Protein AF-A0A914YLN4-F1 (afdb_monomer_lite)

Sequence (134 aa):
MDHFFSKDFESKMLGLAKTTLDKDPKTVLVYRIFEVSNKAKKMPETKKDLQKLLRQNKAQEFHKFYGAHSIPKLQEWFKVPDFGPNNTSIQYYRKYRSYHWEPQFVSLTDIPYHDSSFYYSLRDNTVLVSVVFL

Radius of gyration: 15.43 Å; chains: 1; bounding box: 36×28×41 Å

Secondary structure (DSSP, 8-state):
-PPPPPTTHHHHHHHHHHHHTTT-TT--EE---EEEPTT-SS---SHHHHHHHHHTTSEEETTTT-GGG--S-HHHHHHSPPP-TT------------TT----EEE-TT--S--TTSPPPSS--GGGSPPEE-

Structure (mmCIF, N/CA/C/O backbone):
data_AF-A0A914YLN4-F1
#
_entry.id   AF-A0A914YLN4-F1
#
loop_
_atom_site.group_PDB
_atom_site.id
_atom_site.type_symbol
_atom_site.label_atom_id
_atom_site.label_alt_id
_atom_site.label_comp_id
_atom_site.label_asym_id
_atom_site.label_entity_id
_atom_site.label_seq_id
_atom_site.pdbx_PDB_ins_code
_atom_site.Cartn_x
_atom_site.Cartn_y
_atom_site.Cartn_z
_atom_site.occupancy
_atom_site.B_iso_or_equiv
_atom_site.auth_seq_id
_atom_site.auth_comp_id
_atom_site.auth_asym_id
_atom_site.auth_atom_id
_atom_site.pdbx_PDB_model_num
ATOM 1 N N . MET A 1 1 ? -17.090 5.822 -4.359 1.00 45.47 1 MET A N 1
ATOM 2 C CA . MET A 1 1 ? -16.580 5.193 -3.124 1.00 45.47 1 MET A CA 1
ATOM 3 C C . MET A 1 1 ? -15.287 5.915 -2.819 1.00 45.47 1 MET A C 1
ATOM 5 O O . MET A 1 1 ? -14.420 5.912 -3.681 1.00 45.47 1 MET A O 1
ATOM 9 N N . ASP A 1 2 ? -15.198 6.618 -1.694 1.00 46.09 2 ASP A N 1
ATOM 10 C CA . ASP A 1 2 ? -14.000 7.408 -1.397 1.00 46.09 2 ASP A CA 1
ATOM 11 C C . ASP A 1 2 ? -12.883 6.474 -0.923 1.00 46.09 2 ASP A C 1
ATOM 13 O O . ASP A 1 2 ? -13.059 5.712 0.031 1.00 46.09 2 ASP A O 1
ATOM 17 N N . HIS A 1 3 ? -11.739 6.502 -1.608 1.00 61.53 3 HIS A N 1
ATOM 18 C CA . HIS A 1 3 ? -10.548 5.773 -1.183 1.00 61.53 3 HIS A CA 1
ATOM 19 C C . HIS A 1 3 ? -9.804 6.602 -0.138 1.00 61.53 3 HIS A C 1
ATOM 21 O O . HIS A 1 3 ? -9.375 7.721 -0.411 1.00 61.53 3 HIS A O 1
ATOM 27 N N . PHE A 1 4 ? -9.643 6.049 1.063 1.00 64.69 4 PHE A N 1
ATOM 28 C CA . PHE A 1 4 ? -8.875 6.687 2.124 1.00 64.69 4 PHE A CA 1
ATOM 29 C C . PHE A 1 4 ? -7.452 6.130 2.148 1.00 64.69 4 PHE A C 1
ATOM 31 O O . PHE A 1 4 ? -7.243 4.935 2.369 1.00 64.69 4 PHE A O 1
ATOM 38 N N . PHE A 1 5 ? -6.474 7.002 1.925 1.00 81.00 5 PHE A N 1
ATOM 39 C CA . PHE A 1 5 ? -5.059 6.651 1.932 1.00 81.00 5 PHE A CA 1
ATOM 40 C C . PHE A 1 5 ? -4.420 6.961 3.286 1.00 81.00 5 PHE A C 1
ATOM 42 O O . PHE A 1 5 ? -4.902 7.796 4.050 1.00 81.00 5 PHE A O 1
ATOM 49 N N . SER A 1 6 ? -3.301 6.298 3.588 1.00 83.81 6 SER A N 1
ATOM 50 C CA . SER A 1 6 ? -2.514 6.640 4.775 1.00 83.81 6 SER A CA 1
ATOM 51 C C . SER A 1 6 ? -2.060 8.099 4.724 1.00 83.81 6 SER A C 1
ATOM 53 O O . SER A 1 6 ? -1.808 8.633 3.644 1.00 83.81 6 SER A O 1
ATOM 55 N N . LYS A 1 7 ? -1.849 8.717 5.886 1.00 86.56 7 LYS A N 1
ATOM 56 C CA . LYS A 1 7 ? -1.278 10.064 5.965 1.00 86.56 7 LYS A CA 1
ATOM 57 C C . LYS A 1 7 ? 0.004 10.181 5.120 1.00 86.56 7 LYS A C 1
ATOM 59 O O . LYS A 1 7 ? 0.869 9.300 5.188 1.00 86.56 7 LYS A O 1
ATOM 64 N N . ASP A 1 8 ? 0.106 11.252 4.335 1.00 90.25 8 ASP A N 1
ATOM 65 C CA . ASP A 1 8 ? 1.228 11.560 3.431 1.00 90.25 8 ASP A CA 1
ATOM 66 C C . ASP A 1 8 ? 1.485 10.497 2.340 1.00 90.25 8 ASP A C 1
ATOM 68 O O . ASP A 1 8 ? 2.620 10.336 1.888 1.00 90.25 8 ASP A O 1
ATOM 72 N N . PHE A 1 9 ? 0.460 9.730 1.941 1.00 89.62 9 PHE A N 1
ATOM 73 C CA . PHE A 1 9 ? 0.599 8.625 0.981 1.00 89.62 9 PHE A CA 1
ATOM 74 C C . PHE A 1 9 ? 1.271 9.052 -0.324 1.00 89.62 9 PHE A C 1
ATOM 76 O O . PHE A 1 9 ? 2.268 8.449 -0.706 1.00 89.62 9 PHE A O 1
ATOM 83 N N . GLU A 1 10 ? 0.770 10.101 -0.973 1.00 89.56 10 GLU A N 1
ATOM 84 C CA . GLU A 1 10 ? 1.296 10.580 -2.255 1.00 89.56 10 GLU A CA 1
ATOM 85 C C . GLU A 1 10 ? 2.787 10.927 -2.1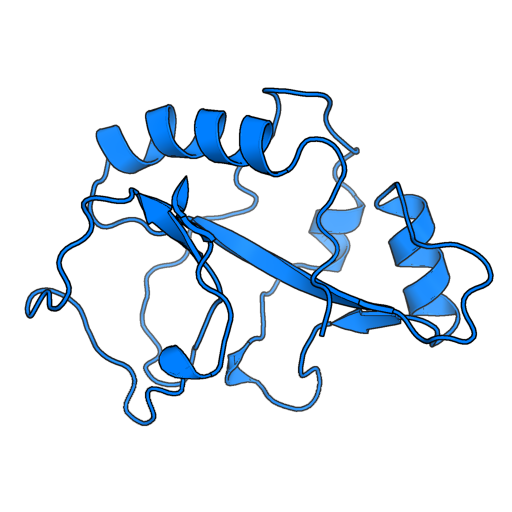61 1.00 89.56 10 GLU A C 1
ATOM 87 O O . GLU A 1 10 ? 3.597 10.369 -2.895 1.00 89.56 10 GLU A O 1
ATOM 92 N N . SER A 1 11 ? 3.186 11.751 -1.186 1.00 91.00 11 SER A N 1
ATOM 93 C CA . SER A 1 11 ? 4.590 12.148 -1.009 1.00 91.00 11 SER A CA 1
ATOM 94 C C . SER A 1 11 ? 5.505 10.954 -0.706 1.00 91.00 11 SER A C 1
ATOM 96 O O . SER A 1 11 ? 6.626 10.878 -1.210 1.00 91.00 11 SER A O 1
ATOM 98 N N . LYS A 1 12 ? 5.028 9.980 0.083 1.00 91.69 12 LYS A N 1
ATOM 99 C CA . LYS A 1 12 ? 5.752 8.724 0.348 1.00 91.69 12 LYS A CA 1
ATOM 100 C C . LYS A 1 12 ? 5.932 7.901 -0.927 1.00 91.69 12 LYS A C 1
ATOM 102 O O . LYS A 1 12 ? 7.035 7.426 -1.195 1.00 91.69 12 LYS A O 1
ATOM 107 N N . MET A 1 13 ? 4.864 7.734 -1.704 1.00 90.94 13 MET A N 1
ATOM 108 C CA . MET A 1 13 ? 4.897 6.951 -2.936 1.00 90.94 13 MET A CA 1
ATOM 109 C C . MET A 1 13 ? 5.741 7.633 -4.013 1.00 90.94 13 MET A C 1
ATOM 111 O O . MET A 1 13 ? 6.517 6.947 -4.668 1.00 90.94 13 MET A O 1
ATOM 115 N N . LEU A 1 14 ? 5.695 8.963 -4.127 1.00 90.12 14 LEU A N 1
ATOM 116 C CA . LEU A 1 14 ? 6.540 9.738 -5.039 1.00 90.12 14 LEU A CA 1
ATOM 117 C C . LEU A 1 14 ? 8.031 9.590 -4.720 1.00 90.12 14 LEU A C 1
ATOM 119 O O . LEU A 1 14 ? 8.839 9.404 -5.630 1.00 90.12 14 LEU A O 1
ATOM 123 N N . GLY A 1 15 ? 8.407 9.608 -3.437 1.00 88.94 15 GLY A N 1
ATOM 124 C CA . GLY A 1 15 ? 9.789 9.348 -3.018 1.00 88.94 15 GLY A CA 1
ATOM 125 C C . GLY A 1 15 ? 10.280 7.942 -3.398 1.00 88.94 15 GLY A C 1
ATOM 126 O O . GLY A 1 15 ? 11.404 7.782 -3.880 1.00 88.94 15 GLY A O 1
ATOM 127 N N . LEU A 1 16 ? 9.429 6.918 -3.242 1.00 90.38 16 LEU A N 1
ATOM 128 C CA . LEU A 1 16 ? 9.746 5.553 -3.687 1.00 90.38 16 LEU A CA 1
ATOM 129 C C . LEU A 1 16 ? 9.782 5.421 -5.205 1.00 90.38 16 LEU A C 1
ATOM 131 O O . LEU A 1 16 ? 10.654 4.725 -5.718 1.00 90.38 16 LEU A O 1
ATOM 135 N N . ALA A 1 17 ? 8.857 6.065 -5.914 1.00 89.38 17 ALA A N 1
ATOM 136 C CA . ALA A 1 17 ? 8.755 5.984 -7.365 1.00 89.38 17 ALA A CA 1
ATOM 137 C C . ALA A 1 17 ? 10.047 6.479 -8.019 1.00 89.38 17 ALA A C 1
ATOM 139 O O . ALA A 1 17 ? 10.681 5.717 -8.742 1.00 89.38 17 ALA A O 1
ATOM 140 N N . LYS A 1 18 ? 10.513 7.675 -7.638 1.00 87.56 18 LYS A N 1
ATOM 141 C CA . LYS A 1 18 ? 11.771 8.263 -8.134 1.00 87.56 18 LYS A CA 1
ATOM 142 C C . LYS A 1 18 ? 12.997 7.379 -7.900 1.00 87.56 18 LYS A C 1
ATOM 144 O O . LYS A 1 18 ? 13.925 7.372 -8.686 1.00 87.56 18 LYS A O 1
ATOM 149 N N . THR A 1 19 ? 13.039 6.635 -6.798 1.00 87.75 19 THR A N 1
ATOM 150 C CA . THR A 1 19 ? 14.210 5.800 -6.474 1.00 87.75 19 THR A CA 1
ATOM 151 C C . THR A 1 19 ? 14.119 4.386 -7.045 1.00 87.75 19 THR A C 1
ATOM 153 O O . THR A 1 19 ? 15.146 3.746 -7.275 1.00 87.75 19 THR A O 1
ATOM 156 N N . THR A 1 20 ? 12.904 3.880 -7.264 1.00 89.12 20 THR A N 1
ATOM 157 C CA . THR A 1 20 ? 12.662 2.486 -7.656 1.00 89.12 20 THR A CA 1
ATOM 158 C C . THR A 1 20 ? 12.417 2.346 -9.152 1.00 89.12 20 THR A C 1
ATOM 160 O O . THR A 1 20 ? 13.022 1.476 -9.772 1.00 89.12 20 THR A O 1
ATOM 163 N N . LEU A 1 21 ? 11.559 3.193 -9.728 1.00 86.38 21 LEU A N 1
ATOM 164 C CA . LEU A 1 21 ? 11.156 3.105 -11.134 1.00 86.38 21 LEU A CA 1
ATOM 165 C C . LEU A 1 21 ? 12.275 3.576 -12.068 1.00 86.38 21 LEU A C 1
ATOM 167 O O . LEU A 1 21 ? 12.517 2.934 -13.082 1.00 86.38 21 LEU A O 1
ATOM 171 N N . ASP A 1 22 ? 13.041 4.599 -11.674 1.00 83.50 22 ASP A N 1
ATOM 172 C CA . ASP A 1 22 ? 14.219 5.048 -12.434 1.00 83.50 22 ASP A CA 1
ATOM 173 C C . ASP A 1 22 ? 15.301 3.957 -12.511 1.00 83.50 22 ASP A C 1
ATOM 175 O O . ASP A 1 22 ? 16.046 3.858 -13.486 1.00 83.50 22 ASP A O 1
ATOM 179 N N . LYS A 1 23 ? 15.395 3.116 -11.473 1.00 87.75 23 LYS A N 1
ATOM 180 C CA . LYS A 1 23 ? 16.373 2.024 -11.398 1.00 87.75 23 LYS A CA 1
ATOM 181 C C . LYS A 1 23 ? 15.923 0.781 -12.166 1.00 87.75 23 LYS A C 1
ATOM 183 O O . LYS A 1 23 ? 16.759 0.096 -12.752 1.00 87.75 23 LYS A O 1
ATOM 188 N N . ASP A 1 24 ? 14.636 0.457 -12.105 1.00 86.62 24 ASP A N 1
ATOM 189 C CA . ASP A 1 24 ? 14.031 -0.661 -12.824 1.00 86.62 24 ASP A CA 1
ATOM 190 C C . ASP A 1 24 ? 12.638 -0.260 -13.339 1.00 86.62 24 ASP A C 1
ATOM 192 O O . ASP A 1 24 ? 11.642 -0.418 -12.621 1.00 86.62 24 ASP A O 1
ATOM 196 N N . PRO A 1 25 ? 12.543 0.228 -14.590 1.00 81.56 25 PRO A N 1
ATOM 197 C CA . PRO A 1 25 ? 11.297 0.754 -15.144 1.00 81.56 25 PRO A CA 1
ATOM 198 C C . PRO A 1 25 ? 10.229 -0.323 -15.371 1.00 81.56 25 PRO A C 1
ATOM 200 O O . PRO A 1 25 ? 9.078 0.006 -15.639 1.00 81.56 25 PRO A O 1
ATOM 203 N N . LYS A 1 26 ? 10.570 -1.615 -15.240 1.00 82.50 26 LYS A N 1
ATOM 204 C CA . LYS A 1 26 ? 9.607 -2.730 -15.301 1.00 82.50 26 LYS A CA 1
ATOM 205 C C . LYS A 1 26 ? 9.079 -3.147 -13.924 1.00 82.50 26 LYS A C 1
ATOM 207 O O . LYS A 1 26 ? 8.476 -4.214 -13.783 1.00 82.50 26 LYS A O 1
ATOM 212 N N . THR A 1 27 ? 9.299 -2.323 -12.903 1.00 87.06 27 THR A N 1
ATOM 213 C CA . THR A 1 27 ? 8.727 -2.497 -11.566 1.00 87.06 27 THR A CA 1
ATOM 214 C C . THR A 1 27 ? 7.425 -1.711 -11.424 1.00 87.06 27 THR A C 1
ATOM 216 O O . THR A 1 27 ? 7.288 -0.612 -11.943 1.00 87.06 27 THR A O 1
ATOM 219 N N . VAL A 1 28 ? 6.476 -2.254 -10.660 1.00 87.31 28 VAL A N 1
ATOM 220 C CA . VAL A 1 28 ? 5.272 -1.534 -10.220 1.00 87.31 28 VAL A CA 1
ATOM 221 C C . VAL A 1 28 ? 5.248 -1.434 -8.700 1.00 87.31 28 VAL A C 1
ATOM 223 O O . VAL A 1 28 ? 5.630 -2.375 -7.994 1.00 87.31 28 VAL A O 1
ATOM 226 N N . LEU A 1 29 ? 4.791 -0.296 -8.180 1.00 91.69 29 LEU A N 1
ATOM 227 C CA . LEU A 1 29 ? 4.658 -0.081 -6.743 1.00 91.69 29 LEU A CA 1
ATOM 228 C C . LEU A 1 29 ? 3.251 -0.462 -6.283 1.00 91.69 29 LEU A C 1
ATOM 230 O O . LEU A 1 29 ? 2.287 0.242 -6.556 1.00 91.69 29 LEU A O 1
ATOM 234 N N . VAL A 1 30 ? 3.141 -1.574 -5.561 1.00 91.81 30 VAL A N 1
ATOM 235 C CA . VAL A 1 30 ? 1.863 -2.113 -5.072 1.00 91.81 30 VAL A CA 1
ATOM 236 C C . VAL A 1 30 ? 1.600 -1.667 -3.636 1.00 91.81 30 VAL A C 1
ATOM 238 O O . VAL A 1 30 ? 2.506 -1.677 -2.800 1.00 91.81 30 VAL A O 1
ATOM 241 N N . TYR A 1 31 ? 0.347 -1.335 -3.325 1.00 91.31 31 TYR A N 1
ATOM 242 C CA . TYR A 1 31 ? -0.086 -0.945 -1.981 1.00 91.31 31 TYR A CA 1
ATOM 243 C C . TYR A 1 31 ? -1.338 -1.715 -1.540 1.00 91.31 31 TYR A C 1
ATOM 245 O O . TYR A 1 31 ? -2.043 -2.315 -2.346 1.00 91.31 31 TYR A O 1
ATOM 253 N N . ARG A 1 32 ? -1.592 -1.743 -0.225 1.00 90.12 32 ARG A N 1
ATOM 254 C CA . ARG A 1 32 ? -2.782 -2.388 0.352 1.00 90.12 32 ARG A CA 1
ATOM 255 C C . ARG A 1 32 ? -3.931 -1.401 0.437 1.00 90.12 32 ARG A C 1
ATOM 257 O O . ARG A 1 32 ? -3.728 -0.276 0.891 1.00 90.12 32 ARG A O 1
ATOM 264 N N . ILE A 1 33 ? -5.133 -1.872 0.130 1.00 88.75 33 ILE A N 1
ATOM 265 C CA . ILE A 1 33 ? -6.374 -1.160 0.423 1.00 88.75 33 ILE A CA 1
ATOM 266 C C . ILE A 1 33 ? -7.129 -1.892 1.525 1.00 88.75 33 ILE A C 1
ATOM 268 O O . ILE A 1 33 ? -7.173 -3.123 1.574 1.00 88.75 33 ILE A O 1
ATOM 272 N N . PHE A 1 34 ? -7.717 -1.106 2.420 1.00 89.94 34 PHE A N 1
ATOM 273 C CA . PHE A 1 34 ? -8.576 -1.594 3.482 1.00 89.94 34 PHE A CA 1
ATOM 274 C C . PHE A 1 34 ? -9.943 -0.934 3.379 1.00 89.94 34 PHE A C 1
ATOM 276 O O . PHE A 1 34 ? -10.052 0.274 3.183 1.00 89.94 34 PHE A O 1
ATOM 283 N N . GLU A 1 35 ? -10.982 -1.734 3.562 1.00 89.12 35 GLU A N 1
ATOM 284 C CA . GLU A 1 35 ? -12.351 -1.260 3.685 1.00 89.12 35 GLU A CA 1
ATOM 285 C C . GLU A 1 35 ? -12.657 -1.072 5.165 1.00 89.12 35 GLU A C 1
ATOM 287 O O . GLU A 1 35 ? -12.544 -2.013 5.955 1.00 89.12 35 GLU A O 1
ATOM 292 N N . VAL A 1 36 ? -13.037 0.143 5.551 1.00 90.62 36 VAL A N 1
ATOM 293 C CA . VAL A 1 36 ? -13.419 0.469 6.926 1.00 90.62 36 VAL A CA 1
ATOM 294 C C . VAL A 1 36 ? -14.938 0.554 7.006 1.00 90.62 36 VAL A C 1
ATOM 296 O O . VAL A 1 36 ? -15.582 1.260 6.234 1.00 90.62 36 VAL A O 1
ATOM 299 N N . SER A 1 37 ? -15.526 -0.177 7.951 1.00 89.94 37 SER A N 1
ATOM 300 C CA . SER A 1 37 ? -16.969 -0.170 8.178 1.00 89.94 37 SER A CA 1
ATOM 301 C C . SER A 1 37 ? -17.443 1.210 8.636 1.00 89.94 37 SER A C 1
ATOM 303 O O . SER A 1 37 ? -16.824 1.831 9.499 1.00 89.94 37 SER A O 1
ATOM 305 N N . ASN A 1 38 ? -18.628 1.621 8.184 1.00 87.00 38 ASN A N 1
ATOM 306 C CA . ASN A 1 38 ? -19.348 2.790 8.705 1.00 87.00 38 ASN A CA 1
ATOM 307 C C . ASN A 1 38 ? -19.638 2.729 10.224 1.00 87.00 38 ASN A C 1
ATOM 309 O O . ASN A 1 38 ? -19.966 3.742 10.833 1.00 87.00 38 ASN A O 1
ATOM 313 N N . LYS A 1 39 ? -19.493 1.558 10.864 1.00 87.62 39 LYS A N 1
ATOM 314 C CA . LYS A 1 39 ? -19.578 1.377 12.326 1.00 87.62 39 LYS A CA 1
ATOM 315 C C . LYS A 1 39 ? -18.296 1.790 13.067 1.00 87.62 39 LYS A C 1
ATOM 317 O O . LYS A 1 39 ? -18.234 1.713 14.305 1.00 87.62 39 LYS A O 1
ATOM 322 N N . ALA A 1 40 ? -17.231 2.143 12.348 1.00 87.81 40 ALA A N 1
ATOM 323 C CA . ALA A 1 40 ? -16.039 2.735 12.934 1.00 87.81 40 ALA A CA 1
ATOM 324 C C . ALA A 1 40 ? -16.338 4.188 13.325 1.00 87.81 40 ALA A C 1
ATOM 326 O O . ALA A 1 40 ? -16.801 4.981 12.517 1.00 87.81 40 ALA A O 1
ATOM 327 N N . LYS A 1 41 ? -16.067 4.548 14.586 1.00 88.00 41 LYS A N 1
ATOM 328 C CA . LYS A 1 41 ? -16.309 5.915 15.084 1.00 88.00 41 LYS A CA 1
ATOM 329 C C . LYS A 1 41 ? -15.377 6.952 14.444 1.00 88.00 41 LYS A C 1
ATOM 331 O O . LYS A 1 41 ? -15.699 8.133 14.451 1.00 88.00 41 LYS A O 1
ATOM 336 N N . LYS A 1 42 ? -14.202 6.514 13.986 1.00 89.88 42 LYS A N 1
ATOM 337 C CA . LYS A 1 42 ? -13.156 7.324 13.355 1.00 89.88 42 LYS A CA 1
ATOM 338 C C . LYS A 1 42 ? -12.415 6.467 12.331 1.00 89.88 42 LYS A C 1
ATOM 340 O O . LYS A 1 42 ? -12.270 5.261 12.554 1.00 89.88 42 LYS A O 1
ATOM 345 N N . MET A 1 43 ? -11.948 7.095 11.255 1.00 89.25 43 MET A N 1
ATOM 346 C CA . MET A 1 43 ? -11.046 6.455 10.298 1.00 89.25 43 MET A CA 1
ATOM 347 C C . MET A 1 43 ? -9.671 6.210 10.939 1.00 89.25 43 MET A C 1
ATOM 349 O O . MET A 1 43 ? -9.272 6.972 11.822 1.00 89.25 43 MET A O 1
ATOM 353 N N . PRO A 1 44 ? -8.964 5.132 10.557 1.00 91.56 44 PRO A N 1
ATOM 354 C CA . PRO A 1 44 ? -7.641 4.849 11.094 1.00 91.56 44 PRO A CA 1
ATOM 355 C C . PRO A 1 44 ? -6.607 5.823 10.519 1.00 91.56 44 PRO A C 1
ATOM 357 O O . PRO A 1 44 ? -6.459 5.919 9.305 1.00 91.56 44 PRO A O 1
ATOM 360 N N . GLU A 1 45 ? -5.854 6.498 11.386 1.00 89.50 45 GLU A N 1
ATOM 361 C CA . GLU A 1 45 ? -4.759 7.389 10.968 1.00 89.50 45 GLU A CA 1
ATOM 362 C C . GLU A 1 45 ? -3.395 6.690 11.016 1.00 89.50 45 GLU A C 1
ATOM 364 O O . GLU A 1 45 ? -2.471 7.06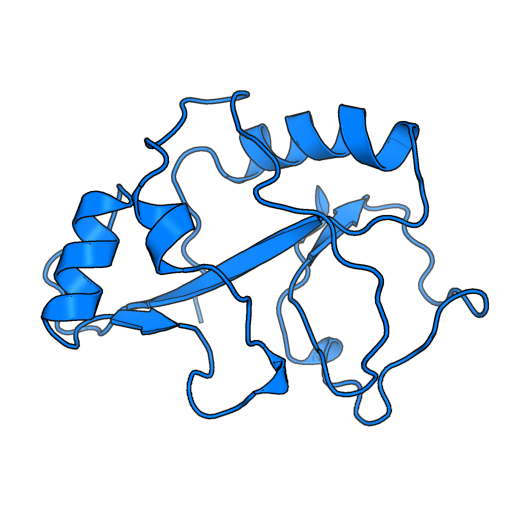8 10.297 1.00 89.50 45 GLU A O 1
ATOM 369 N N . THR A 1 46 ? -3.277 5.645 11.841 1.00 90.75 46 THR A N 1
ATOM 370 C CA . THR A 1 46 ? -2.051 4.860 12.030 1.00 90.75 46 THR A CA 1
ATOM 371 C C . THR A 1 46 ? -2.273 3.380 11.731 1.00 90.75 46 THR A C 1
ATOM 373 O O . THR A 1 46 ? -3.395 2.861 11.814 1.00 90.75 46 THR A O 1
ATOM 376 N N . LYS A 1 47 ? -1.187 2.639 11.473 1.00 92.12 47 LYS A N 1
ATOM 377 C CA . LYS A 1 47 ? -1.243 1.170 11.388 1.00 92.12 47 LYS A CA 1
ATOM 378 C C . LYS A 1 47 ? -1.805 0.537 12.657 1.00 92.12 47 LYS A C 1
ATOM 380 O O . LYS A 1 47 ? -2.510 -0.468 12.579 1.00 92.12 47 LYS A O 1
ATOM 385 N N . LYS A 1 48 ? -1.522 1.121 13.826 1.00 93.44 48 LYS A N 1
ATOM 386 C CA . LYS A 1 48 ? -2.036 0.643 15.117 1.00 93.44 48 LYS A CA 1
ATOM 387 C C . LYS A 1 48 ? -3.559 0.770 15.198 1.00 93.44 48 LYS A C 1
ATOM 389 O O . LYS A 1 48 ? -4.222 -0.166 15.653 1.00 93.44 48 LYS A O 1
ATOM 394 N N . ASP A 1 49 ? -4.118 1.881 14.719 1.00 94.38 49 ASP A N 1
ATOM 395 C CA . ASP A 1 49 ?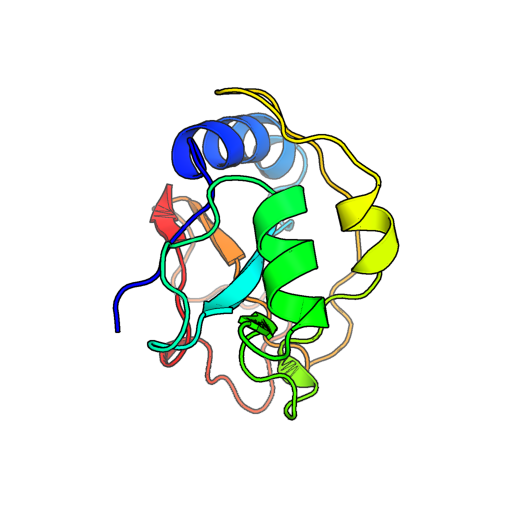 -5.570 2.083 14.655 1.00 94.38 49 ASP A CA 1
ATOM 396 C C . ASP A 1 49 ? -6.221 1.088 13.698 1.00 94.38 49 ASP A C 1
ATOM 398 O O . ASP A 1 49 ? -7.193 0.420 14.057 1.00 94.38 49 ASP A O 1
ATOM 402 N N . LEU A 1 50 ? -5.639 0.919 12.509 1.00 94.12 50 LEU A N 1
ATOM 403 C CA . LEU A 1 50 ? -6.117 -0.047 11.525 1.00 94.12 50 LEU A CA 1
ATOM 404 C C . LEU A 1 50 ? -6.081 -1.480 12.075 1.00 94.12 50 LEU A C 1
ATOM 406 O O . LEU A 1 50 ? -7.063 -2.214 11.957 1.00 94.12 50 LEU A O 1
ATOM 410 N N . GLN A 1 51 ? -4.988 -1.876 12.733 1.00 95.38 51 GLN A N 1
ATOM 411 C CA . GLN A 1 51 ? -4.862 -3.202 13.339 1.00 95.38 51 GLN A CA 1
ATOM 412 C C . GLN A 1 51 ? -5.938 -3.435 14.409 1.00 95.38 51 GLN A C 1
ATOM 414 O O . GLN A 1 51 ? -6.498 -4.530 14.504 1.00 95.38 51 GLN A O 1
ATOM 419 N N . LYS A 1 52 ? -6.265 -2.406 15.200 1.00 95.38 52 LYS A N 1
ATOM 420 C CA . LYS A 1 52 ? -7.361 -2.459 16.173 1.00 95.38 52 LYS A CA 1
ATOM 421 C C . LYS A 1 52 ? -8.713 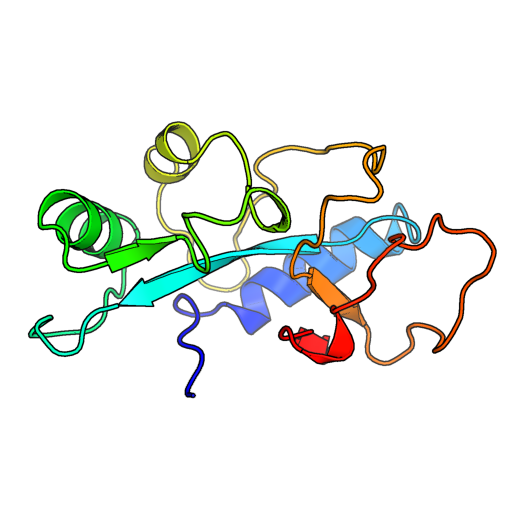-2.647 15.483 1.00 95.38 52 LYS A C 1
ATOM 423 O O . LYS A 1 52 ? -9.490 -3.487 15.933 1.00 95.38 52 LYS A O 1
ATOM 428 N N . LEU A 1 53 ? -8.988 -1.922 14.398 1.00 95.25 53 LEU A N 1
ATOM 429 C CA . LEU A 1 53 ? -10.236 -2.066 13.641 1.00 95.25 53 LEU A CA 1
ATOM 430 C C . LEU A 1 53 ? -10.371 -3.456 13.005 1.00 95.25 53 LEU A C 1
ATOM 432 O O . LEU A 1 53 ? -11.449 -4.043 13.082 1.00 95.25 53 LEU A O 1
ATOM 436 N N . LEU A 1 54 ? -9.287 -4.019 12.463 1.00 93.81 54 LEU A N 1
ATOM 437 C CA . LEU A 1 54 ? -9.265 -5.388 11.930 1.00 93.81 54 LEU A CA 1
ATOM 438 C C . LEU A 1 54 ? -9.618 -6.419 13.011 1.00 93.81 54 LEU A C 1
ATOM 440 O O . LEU A 1 54 ? -10.484 -7.262 12.798 1.00 93.81 54 LEU A O 1
ATOM 444 N N . ARG A 1 55 ? -9.014 -6.318 14.206 1.00 95.44 55 ARG A N 1
ATOM 445 C CA . ARG A 1 55 ? -9.319 -7.214 15.344 1.00 95.44 55 ARG A CA 1
ATOM 446 C C . ARG A 1 55 ? -10.765 -7.100 15.827 1.00 95.44 55 ARG A C 1
ATOM 448 O O . ARG A 1 55 ? -11.298 -8.044 16.394 1.00 95.44 55 ARG A O 1
ATOM 455 N N . GLN A 1 56 ? -11.390 -5.944 15.619 1.00 95.50 56 GLN A N 1
ATOM 456 C CA . GLN A 1 56 ? -12.782 -5.682 15.983 1.00 95.50 56 GLN A CA 1
ATOM 457 C C . GLN A 1 56 ? -13.778 -6.030 14.867 1.00 95.50 56 GLN A C 1
ATOM 459 O O . GLN A 1 56 ? -14.962 -5.736 15.023 1.00 95.50 56 GLN A O 1
ATOM 464 N N . ASN A 1 57 ? -13.329 -6.609 13.745 1.00 93.44 57 ASN A N 1
ATOM 465 C CA . ASN A 1 57 ? -14.141 -6.826 12.540 1.00 93.44 57 ASN A CA 1
ATOM 466 C C . ASN A 1 57 ? -14.807 -5.535 12.020 1.00 93.44 57 ASN A C 1
ATOM 468 O O . ASN A 1 57 ? -15.922 -5.550 11.503 1.00 93.44 57 ASN A O 1
ATOM 472 N N . LYS A 1 58 ? -14.128 -4.394 12.191 1.00 94.38 58 LYS A N 1
ATOM 473 C CA . LYS A 1 58 ? -14.555 -3.070 11.703 1.00 94.38 58 LYS A CA 1
ATOM 474 C C . LYS A 1 58 ? -13.742 -2.579 10.510 1.00 94.38 58 LYS A C 1
ATOM 476 O O . LYS A 1 58 ? -14.029 -1.507 9.988 1.00 94.38 58 LYS A O 1
ATOM 481 N N . ALA A 1 59 ? -12.744 -3.343 10.097 1.00 93.12 59 ALA A N 1
ATOM 482 C CA . ALA A 1 59 ? -12.036 -3.162 8.845 1.00 93.12 59 ALA A CA 1
ATOM 483 C C . ALA A 1 59 ? -11.727 -4.536 8.241 1.00 93.12 59 ALA A C 1
ATOM 485 O O . ALA A 1 59 ? -11.723 -5.537 8.964 1.00 93.12 59 ALA A O 1
ATOM 486 N N . GLN A 1 60 ? -11.447 -4.581 6.944 1.00 91.75 60 GLN A N 1
ATOM 487 C CA . GLN A 1 60 ? -10.952 -5.766 6.244 1.00 91.75 60 GLN A CA 1
ATOM 488 C C . GLN A 1 60 ? -10.034 -5.364 5.089 1.00 91.75 60 GLN A C 1
ATOM 490 O O . GLN A 1 60 ? -10.098 -4.232 4.618 1.00 91.75 60 GLN A O 1
ATOM 495 N N . GLU A 1 61 ? -9.168 -6.276 4.643 1.00 90.25 61 GLU A N 1
ATOM 496 C CA . GLU A 1 61 ? -8.478 -6.093 3.361 1.00 90.25 61 GLU A CA 1
ATOM 497 C C . GLU A 1 61 ? -9.519 -6.038 2.239 1.00 90.25 61 GLU A C 1
ATOM 499 O O . GLU A 1 61 ? -10.493 -6.798 2.256 1.00 90.25 61 GLU A O 1
ATOM 504 N N . PHE A 1 62 ? -9.320 -5.118 1.297 1.00 86.56 62 PHE A N 1
ATOM 505 C CA . PHE A 1 62 ? -10.195 -4.954 0.144 1.00 86.56 62 PHE A CA 1
ATOM 506 C C . PHE A 1 62 ? -10.389 -6.290 -0.572 1.00 86.56 62 PHE A C 1
ATOM 508 O O . PHE A 1 62 ? -9.420 -7.013 -0.817 1.00 86.56 62 PHE A O 1
ATOM 515 N N . HIS A 1 63 ? -11.649 -6.635 -0.857 1.00 81.69 63 HIS A N 1
ATOM 516 C CA . HIS A 1 63 ? -12.003 -7.893 -1.509 1.00 81.69 63 HIS A CA 1
ATOM 517 C C . HIS A 1 63 ? -11.390 -9.141 -0.837 1.00 81.69 63 HIS A C 1
ATOM 519 O O . HIS A 1 63 ? -11.007 -10.084 -1.520 1.00 81.69 63 HIS A O 1
ATOM 525 N N . LYS A 1 64 ? -11.337 -9.195 0.504 1.00 78.12 64 LYS A N 1
ATOM 526 C CA . LYS A 1 64 ? -10.756 -10.304 1.298 1.00 78.12 64 LYS A CA 1
ATOM 527 C C . LYS A 1 64 ? -11.103 -11.727 0.817 1.00 78.12 64 LYS A C 1
ATOM 529 O O . LYS A 1 64 ? -10.296 -12.637 0.989 1.00 78.12 64 LYS A O 1
ATOM 534 N N . PHE A 1 65 ? -12.299 -11.939 0.264 1.00 77.50 65 PHE A N 1
ATOM 535 C CA . PHE A 1 65 ? -12.761 -13.251 -0.213 1.00 77.50 65 PHE A CA 1
ATOM 536 C C . PHE A 1 65 ? -12.323 -13.588 -1.650 1.00 77.50 65 PHE A C 1
ATOM 538 O O . PHE A 1 65 ? -12.467 -14.731 -2.077 1.00 77.50 65 PHE A O 1
ATOM 545 N N . TYR A 1 66 ? -11.747 -12.628 -2.374 1.00 78.50 66 TYR A N 1
ATOM 546 C CA . TYR A 1 66 ? -11.180 -12.799 -3.706 1.00 78.50 66 TYR A CA 1
ATOM 547 C C . TYR A 1 66 ? -9.652 -12.797 -3.616 1.00 78.50 66 TYR A C 1
ATOM 549 O O . TYR A 1 66 ? -9.016 -11.784 -3.329 1.00 78.50 66 TYR A O 1
ATOM 557 N N . GLY A 1 67 ? -9.034 -13.944 -3.900 1.00 78.19 67 GLY A N 1
ATOM 558 C CA . GLY A 1 67 ? -7.576 -14.098 -3.818 1.00 78.19 67 GLY A CA 1
ATOM 559 C C . GLY A 1 67 ? -6.781 -13.205 -4.782 1.00 78.19 67 GLY A C 1
ATOM 560 O O . GLY A 1 67 ? -5.580 -13.022 -4.578 1.00 78.19 67 GLY A O 1
ATOM 561 N N . ALA A 1 68 ? -7.436 -12.625 -5.793 1.00 83.50 68 ALA A N 1
ATOM 562 C CA . ALA A 1 68 ? -6.807 -11.807 -6.826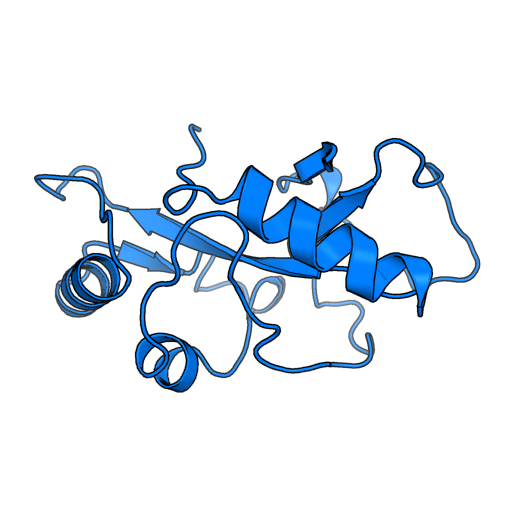 1.00 83.50 68 ALA A CA 1
ATOM 563 C C . ALA A 1 68 ? -6.103 -10.559 -6.271 1.00 83.50 68 ALA A C 1
ATOM 565 O O . ALA A 1 68 ? -5.040 -10.196 -6.766 1.00 83.50 68 ALA A O 1
ATOM 566 N N . HIS A 1 69 ? -6.612 -9.966 -5.187 1.00 85.56 69 HIS A N 1
ATOM 567 C CA . HIS A 1 69 ? -6.019 -8.774 -4.564 1.00 85.56 69 HIS A CA 1
ATOM 568 C C . HIS A 1 69 ? -5.140 -9.095 -3.345 1.00 85.56 69 HIS A C 1
ATOM 570 O O . HIS A 1 69 ? -4.682 -8.194 -2.645 1.00 85.56 69 HIS A O 1
ATOM 576 N N . SER A 1 70 ? -4.888 -10.378 -3.058 1.00 86.19 70 SER A N 1
ATOM 577 C CA . SER A 1 70 ? -4.145 -10.771 -1.861 1.00 86.19 70 SER A CA 1
ATOM 578 C C . SER A 1 70 ? -2.685 -10.313 -1.919 1.00 86.19 70 SER A C 1
ATOM 580 O O . SER A 1 70 ? -1.965 -10.552 -2.895 1.00 86.19 70 SER A O 1
ATOM 582 N N . ILE A 1 71 ? -2.225 -9.690 -0.833 1.00 90.50 71 ILE A N 1
ATOM 583 C CA . ILE A 1 71 ? -0.832 -9.283 -0.640 1.00 90.50 71 ILE A CA 1
ATOM 584 C C . ILE A 1 71 ? -0.306 -10.012 0.612 1.00 90.50 71 ILE A C 1
ATOM 586 O O . ILE A 1 71 ? -0.803 -9.778 1.715 1.00 90.50 71 ILE A O 1
ATOM 590 N N . PRO A 1 72 ? 0.697 -10.902 0.511 1.00 91.69 72 PRO A N 1
ATOM 591 C CA . PRO A 1 72 ? 1.222 -11.634 1.666 1.00 91.69 72 PRO A CA 1
ATOM 592 C C . PRO A 1 72 ? 1.908 -10.712 2.680 1.00 91.69 72 PRO A C 1
ATOM 594 O O . PRO A 1 72 ? 2.240 -9.574 2.366 1.00 91.69 72 PRO A O 1
ATOM 597 N N . LYS A 1 73 ? 2.195 -11.229 3.880 1.00 94.06 73 LYS A N 1
ATOM 598 C CA . LYS A 1 73 ? 2.954 -10.547 4.949 1.00 94.06 73 LYS A CA 1
ATOM 599 C C . LYS A 1 73 ? 2.236 -9.389 5.664 1.00 94.06 73 LYS A C 1
ATOM 601 O O . LYS A 1 73 ? 2.852 -8.383 6.027 1.00 94.06 73 LYS A O 1
ATOM 606 N N . LEU A 1 74 ? 0.921 -9.503 5.869 1.00 93.19 74 LEU A N 1
ATOM 607 C CA . LEU A 1 74 ? 0.146 -8.476 6.576 1.00 93.19 74 LEU A CA 1
ATOM 608 C C . LEU A 1 74 ? 0.629 -8.271 8.025 1.00 93.19 74 LEU A C 1
ATOM 610 O O . LEU A 1 74 ? 0.738 -7.138 8.489 1.00 93.19 74 LEU A O 1
ATOM 614 N N . GLN A 1 75 ? 0.943 -9.350 8.748 1.00 94.06 75 GLN A N 1
ATOM 615 C CA . GLN A 1 75 ? 1.351 -9.248 10.155 1.00 94.06 75 GLN A CA 1
ATOM 616 C C . GLN A 1 75 ? 2.730 -8.604 10.308 1.00 94.06 75 GLN A C 1
ATOM 618 O O . GLN A 1 75 ? 2.941 -7.804 11.212 1.00 94.06 75 GLN A O 1
ATOM 623 N N . GLU A 1 76 ? 3.663 -8.901 9.408 1.00 95.38 76 GLU A N 1
ATOM 624 C CA . GLU A 1 76 ? 4.978 -8.268 9.348 1.00 95.38 76 GLU A CA 1
ATOM 625 C C . GLU A 1 76 ? 4.858 -6.786 9.001 1.00 95.38 76 GLU A C 1
ATOM 627 O O . GLU A 1 76 ? 5.565 -5.965 9.575 1.00 95.38 76 GLU A O 1
ATOM 632 N N . TRP A 1 77 ? 3.926 -6.425 8.116 1.00 93.75 77 TRP A N 1
ATOM 633 C CA . TRP A 1 77 ? 3.678 -5.029 7.762 1.00 93.75 77 TRP A CA 1
ATOM 634 C C . TRP A 1 77 ? 3.226 -4.190 8.969 1.00 93.75 77 TRP A C 1
ATOM 636 O O . TRP A 1 77 ? 3.657 -3.041 9.106 1.00 93.75 77 TRP A O 1
ATOM 646 N N . PHE A 1 78 ? 2.434 -4.778 9.876 1.00 94.12 78 PHE A N 1
ATOM 647 C CA . PHE A 1 78 ? 2.033 -4.149 11.142 1.00 94.12 78 PHE A CA 1
ATOM 648 C C . PHE A 1 78 ? 3.167 -4.016 12.166 1.00 94.12 78 PHE A C 1
ATOM 650 O O . PHE A 1 78 ? 3.055 -3.196 13.072 1.00 94.12 78 PHE A O 1
ATOM 657 N N . LYS A 1 79 ? 4.248 -4.798 12.047 1.00 93.38 79 LYS A N 1
ATOM 658 C CA . LYS A 1 79 ? 5.421 -4.684 12.934 1.00 93.38 79 LYS A CA 1
ATOM 659 C C . LYS A 1 79 ? 6.330 -3.512 12.555 1.00 93.38 79 LYS A C 1
ATOM 661 O O . LYS A 1 79 ? 7.114 -3.068 13.386 1.00 93.38 79 LYS A O 1
ATOM 666 N N . VAL A 1 80 ? 6.235 -3.020 11.318 1.00 91.38 80 VAL A N 1
ATOM 667 C CA . VAL A 1 80 ? 6.994 -1.855 10.847 1.00 91.38 80 VAL A CA 1
ATOM 668 C C . VAL A 1 80 ? 6.281 -0.577 11.300 1.00 91.38 80 VAL A C 1
ATOM 670 O O . VAL A 1 80 ? 5.087 -0.446 11.003 1.00 91.38 80 VAL A O 1
ATOM 673 N N . PRO A 1 81 ? 6.976 0.371 11.957 1.00 89.56 81 PRO A N 1
ATOM 674 C CA . PRO A 1 81 ? 6.365 1.612 12.424 1.00 89.56 81 PRO A CA 1
ATOM 675 C C . PRO A 1 81 ? 5.770 2.433 11.274 1.00 89.56 81 PRO A C 1
ATOM 677 O O . PRO A 1 81 ? 6.090 2.236 10.097 1.00 89.56 81 PRO A O 1
ATOM 680 N N . ASP A 1 82 ? 4.869 3.348 11.620 1.00 89.44 82 ASP A N 1
ATOM 681 C CA . ASP A 1 82 ? 4.413 4.376 10.693 1.00 89.44 82 ASP A CA 1
ATOM 682 C C . ASP A 1 82 ? 5.573 5.327 10.371 1.00 89.44 82 ASP A C 1
ATOM 684 O O . ASP A 1 82 ? 6.338 5.723 11.251 1.00 89.44 82 ASP A O 1
ATOM 688 N N . PHE A 1 83 ? 5.705 5.689 9.098 1.00 87.12 83 PHE A N 1
ATOM 689 C CA . PHE A 1 83 ? 6.718 6.636 8.645 1.00 87.12 83 PHE A CA 1
ATOM 690 C C . PHE A 1 83 ? 6.126 8.041 8.465 1.00 87.12 83 PHE A C 1
ATOM 692 O O . PHE A 1 83 ? 4.924 8.190 8.221 1.00 87.12 83 PHE A O 1
ATOM 699 N N . GLY A 1 84 ? 6.977 9.067 8.556 1.00 83.25 84 GLY A N 1
ATOM 700 C CA . GLY A 1 84 ? 6.623 10.457 8.246 1.00 83.25 84 GLY A CA 1
ATOM 701 C C . GLY A 1 84 ? 6.601 10.763 6.739 1.00 83.25 84 GLY A C 1
ATOM 702 O O . GLY A 1 84 ? 6.819 9.862 5.925 1.00 83.25 84 GLY A O 1
ATOM 703 N N . PRO A 1 85 ? 6.354 12.025 6.349 1.00 81.00 85 PRO A N 1
ATOM 704 C CA . PRO A 1 85 ? 6.412 12.456 4.952 1.00 81.00 85 PRO A CA 1
ATOM 705 C C . PRO A 1 85 ? 7.768 12.128 4.316 1.00 81.00 85 PRO A C 1
ATOM 707 O O . PRO A 1 85 ? 8.798 12.213 4.984 1.00 81.00 85 PRO A O 1
ATOM 710 N N . ASN A 1 86 ? 7.777 11.766 3.029 1.00 82.31 86 ASN A N 1
ATOM 711 C CA . ASN A 1 86 ? 8.987 11.448 2.245 1.00 82.31 86 ASN A CA 1
ATOM 712 C C . ASN A 1 86 ? 9.858 10.305 2.799 1.00 82.31 86 ASN A C 1
ATOM 714 O O . ASN A 1 86 ? 10.967 10.086 2.319 1.00 82.31 86 ASN A O 1
ATOM 718 N N . ASN A 1 87 ? 9.367 9.565 3.792 1.00 83.88 87 ASN A N 1
ATOM 719 C CA . ASN A 1 87 ? 10.039 8.409 4.354 1.00 83.88 87 ASN A CA 1
ATOM 720 C C . ASN A 1 87 ? 9.090 7.216 4.273 1.00 83.88 87 ASN A C 1
ATOM 722 O O . ASN A 1 87 ? 7.948 7.279 4.719 1.00 83.88 87 ASN A O 1
ATOM 726 N N . THR A 1 88 ? 9.540 6.135 3.656 1.00 88.88 88 THR A N 1
ATOM 727 C CA . THR A 1 88 ? 8.817 4.867 3.563 1.00 88.88 88 THR A CA 1
ATOM 728 C C . THR A 1 88 ? 9.786 3.813 3.025 1.00 88.88 88 THR A C 1
ATOM 730 O O . THR A 1 88 ? 10.915 4.122 2.644 1.00 88.88 88 THR A O 1
ATOM 733 N N . SER A 1 89 ? 9.375 2.552 3.007 1.00 90.50 89 SER A N 1
ATOM 734 C CA . SER A 1 89 ? 10.211 1.454 2.528 1.00 90.50 89 SER A CA 1
ATOM 735 C C . SER A 1 89 ? 9.387 0.386 1.826 1.00 90.50 89 SER A C 1
ATOM 737 O O . SER A 1 89 ? 8.213 0.164 2.133 1.00 90.50 89 SER A O 1
ATOM 739 N N . ILE A 1 90 ? 10.029 -0.301 0.882 1.00 92.62 90 ILE A N 1
ATOM 740 C CA . ILE A 1 90 ? 9.462 -1.474 0.222 1.00 92.62 90 ILE A CA 1
ATOM 741 C C . ILE A 1 90 ? 9.513 -2.650 1.196 1.00 92.62 90 ILE A C 1
ATOM 743 O O . ILE A 1 90 ? 10.573 -3.007 1.706 1.00 92.62 90 ILE A O 1
ATOM 747 N N . GLN A 1 91 ? 8.363 -3.284 1.434 1.00 93.50 91 GLN A N 1
ATOM 748 C CA . GLN A 1 91 ? 8.288 -4.440 2.328 1.00 93.50 91 GLN A CA 1
ATOM 749 C C . GLN A 1 91 ? 8.978 -5.676 1.728 1.00 93.50 91 GLN A C 1
ATOM 751 O O . GLN A 1 91 ? 9.629 -6.438 2.443 1.00 93.50 91 GLN A O 1
ATOM 756 N N . TYR A 1 92 ? 8.775 -5.927 0.433 1.00 94.12 92 TYR A N 1
ATOM 757 C CA . TYR A 1 92 ? 9.406 -7.016 -0.311 1.00 94.12 92 TYR A CA 1
ATOM 758 C C . TYR A 1 92 ? 9.224 -6.821 -1.822 1.00 94.12 92 TYR A C 1
ATOM 760 O O . TYR A 1 92 ? 8.291 -6.153 -2.259 1.00 94.12 92 TYR A O 1
ATOM 768 N N . TYR A 1 93 ? 10.070 -7.487 -2.608 1.00 92.88 93 TYR A N 1
ATOM 769 C CA . TYR A 1 93 ? 9.914 -7.614 -4.057 1.00 92.88 93 TYR A CA 1
ATOM 770 C C . TYR A 1 93 ? 9.303 -8.969 -4.417 1.00 92.88 93 TYR A C 1
ATOM 772 O O . TYR A 1 93 ? 9.614 -9.992 -3.801 1.00 92.88 93 TYR A O 1
ATOM 780 N N . ARG A 1 94 ? 8.449 -8.993 -5.441 1.00 90.00 94 ARG A N 1
ATOM 781 C CA . ARG A 1 94 ? 7.857 -10.216 -5.993 1.00 90.00 94 ARG A CA 1
ATOM 782 C C . ARG A 1 94 ? 7.843 -10.123 -7.509 1.00 90.00 94 ARG A C 1
ATOM 784 O O . ARG A 1 94 ? 7.307 -9.172 -8.059 1.00 90.00 94 ARG A O 1
ATOM 791 N N . LYS A 1 95 ? 8.368 -11.151 -8.181 1.00 89.50 95 LYS A N 1
ATOM 792 C CA . LYS A 1 95 ? 8.207 -11.287 -9.634 1.00 89.50 95 LYS A CA 1
ATOM 793 C C . LYS A 1 95 ? 6.735 -11.537 -9.966 1.00 89.50 95 LYS A C 1
ATOM 795 O O . LYS A 1 95 ? 6.117 -12.418 -9.360 1.00 89.50 95 LYS A O 1
ATOM 800 N N . TYR A 1 96 ? 6.200 -10.810 -10.942 1.00 84.75 96 TYR A N 1
ATOM 801 C CA . TYR A 1 96 ? 4.858 -11.051 -11.462 1.00 84.75 96 TYR A CA 1
ATOM 802 C C . TYR A 1 96 ? 4.834 -12.397 -12.204 1.00 84.75 96 TYR A C 1
ATOM 804 O O . TYR A 1 96 ? 5.498 -12.570 -13.221 1.00 84.75 96 TYR A O 1
ATOM 812 N N . ARG A 1 97 ? 4.156 -13.395 -11.626 1.00 83.56 97 ARG A N 1
ATOM 813 C CA . ARG A 1 97 ? 4.105 -14.782 -12.143 1.00 83.56 97 ARG A CA 1
ATOM 814 C C . ARG A 1 97 ? 2.692 -15.352 -12.233 1.00 83.56 97 ARG A C 1
ATOM 816 O O . ARG A 1 97 ? 2.520 -16.491 -12.645 1.00 83.56 97 ARG A O 1
ATOM 823 N N . SER A 1 98 ? 1.698 -14.607 -11.765 1.00 81.94 98 SER A N 1
ATOM 824 C CA . SER A 1 98 ? 0.333 -15.093 -11.608 1.00 81.94 98 SER A CA 1
ATOM 825 C C . SER A 1 98 ? -0.604 -14.167 -12.354 1.00 81.94 98 SER A C 1
ATOM 827 O O . SER A 1 98 ? -0.844 -13.060 -11.888 1.00 81.94 98 SER A O 1
ATOM 829 N N . TYR A 1 99 ? -1.182 -14.660 -13.445 1.00 77.38 99 TYR A N 1
ATOM 830 C CA . TYR A 1 99 ? -2.194 -13.943 -14.223 1.00 77.38 99 TYR A CA 1
ATOM 831 C C . TYR A 1 99 ? -3.508 -13.719 -13.453 1.00 77.38 99 TYR A C 1
ATOM 833 O O . TYR A 1 99 ? -4.336 -12.929 -13.882 1.00 77.38 99 TYR A O 1
ATOM 841 N N . HIS A 1 100 ? -3.713 -14.426 -12.335 1.00 80.69 100 HIS A N 1
ATOM 842 C CA . HIS A 1 100 ? -4.842 -14.218 -11.421 1.00 80.69 100 HIS A CA 1
ATOM 843 C C . HIS A 1 100 ? -4.598 -13.101 -10.401 1.00 80.69 100 HIS A C 1
ATOM 845 O O . HIS A 1 100 ? -5.490 -12.796 -9.619 1.00 80.69 100 HIS A O 1
ATOM 851 N N . TRP A 1 101 ? -3.368 -12.587 -10.294 1.00 85.81 101 TRP A N 1
ATOM 852 C CA . TRP A 1 101 ? -3.056 -11.549 -9.318 1.00 85.81 101 TRP A CA 1
ATOM 853 C C . TRP A 1 101 ? -3.299 -10.184 -9.958 1.00 85.81 101 TRP A C 1
ATOM 855 O O . TRP A 1 101 ? -2.655 -9.845 -10.952 1.00 85.81 101 TRP A O 1
ATOM 865 N N . GLU A 1 102 ? -4.211 -9.424 -9.362 1.00 84.31 102 GLU A N 1
ATOM 866 C CA . GLU A 1 102 ? -4.700 -8.120 -9.818 1.00 84.31 102 GLU A CA 1
ATOM 867 C C . GLU A 1 102 ? -4.386 -7.071 -8.735 1.00 84.31 102 GLU A C 1
ATOM 869 O O . GLU A 1 102 ? -5.281 -6.599 -8.025 1.00 84.31 102 GLU A O 1
ATOM 874 N N . PRO A 1 103 ? -3.098 -6.762 -8.487 1.00 83.88 103 PRO A N 1
ATOM 875 C CA . PRO A 1 103 ? -2.740 -5.776 -7.484 1.00 83.88 103 PRO A CA 1
ATOM 876 C C . PRO A 1 103 ? -3.132 -4.371 -7.936 1.00 83.88 103 PRO A C 1
ATOM 878 O O . PRO A 1 103 ? -2.995 -4.016 -9.103 1.00 83.88 103 PRO A O 1
ATOM 881 N N . GLN A 1 104 ? -3.513 -3.538 -6.976 1.00 85.69 104 GLN A N 1
ATOM 882 C CA . GLN A 1 104 ? -3.570 -2.096 -7.185 1.00 85.69 104 GLN A CA 1
ATOM 883 C C . GLN A 1 104 ? -2.165 -1.523 -7.073 1.00 85.69 104 GLN A C 1
ATOM 885 O O . GLN A 1 104 ? -1.398 -1.892 -6.175 1.00 85.69 104 GLN A O 1
ATOM 890 N N . PHE A 1 105 ? -1.819 -0.639 -7.999 1.00 87.12 105 PHE A N 1
ATOM 891 C CA . PHE A 1 105 ? -0.477 -0.100 -8.092 1.00 87.12 105 PHE A CA 1
ATOM 892 C C . PHE A 1 105 ? -0.482 1.393 -8.380 1.00 87.12 105 PHE A C 1
ATOM 894 O O . PHE A 1 105 ? -1.483 1.995 -8.770 1.00 87.12 105 PHE A O 1
ATOM 901 N N . VAL A 1 106 ? 0.677 1.972 -8.118 1.00 86.88 106 VAL A N 1
ATOM 902 C CA . VAL A 1 106 ? 1.005 3.347 -8.426 1.00 86.88 106 VAL A CA 1
ATOM 903 C C . VAL A 1 106 ? 1.833 3.371 -9.702 1.00 86.88 106 VAL A C 1
ATOM 905 O O . VAL A 1 106 ? 2.779 2.587 -9.831 1.00 86.88 106 VAL A O 1
ATOM 908 N N . SER A 1 107 ? 1.492 4.273 -10.616 1.00 78.75 107 SER A N 1
ATOM 909 C CA . SER A 1 107 ? 2.224 4.497 -11.860 1.00 78.75 107 SER A CA 1
ATOM 910 C C . SER A 1 107 ? 2.579 5.964 -12.043 1.00 78.75 107 SER A C 1
ATOM 912 O O . SER A 1 107 ? 1.978 6.855 -11.442 1.00 78.75 107 SER A O 1
ATOM 914 N N . LEU A 1 108 ? 3.552 6.203 -12.913 1.00 78.94 108 LEU A N 1
ATOM 915 C CA . LEU A 1 108 ? 3.778 7.523 -13.476 1.00 78.94 108 LEU A CA 1
ATOM 916 C C . LEU A 1 108 ? 2.659 7.855 -14.474 1.00 78.94 108 LEU A C 1
ATOM 918 O O . LEU A 1 108 ? 2.016 6.958 -15.031 1.00 78.94 108 LEU A O 1
ATOM 922 N N . THR A 1 109 ? 2.424 9.146 -14.689 1.00 81.06 109 THR A N 1
ATOM 923 C CA . THR A 1 109 ? 1.450 9.656 -15.673 1.00 81.06 109 THR A CA 1
ATOM 924 C C . THR A 1 109 ? 1.795 9.326 -17.129 1.00 81.06 109 THR A C 1
ATOM 926 O O . THR A 1 109 ? 0.920 9.396 -17.988 1.00 81.06 109 THR A O 1
ATOM 929 N N . ASP A 1 110 ? 3.040 8.944 -17.412 1.00 80.31 110 ASP A N 1
ATOM 930 C CA . ASP A 1 110 ? 3.565 8.652 -18.749 1.00 80.31 110 ASP A CA 1
ATOM 931 C C . ASP A 1 110 ? 3.605 7.150 -19.093 1.00 80.31 110 ASP A C 1
ATOM 933 O O . ASP A 1 110 ? 4.116 6.773 -20.151 1.00 80.31 110 ASP A O 1
ATOM 937 N N . ILE A 1 111 ? 3.048 6.283 -18.236 1.00 78.12 111 ILE A N 1
ATOM 938 C CA . ILE A 1 111 ? 2.943 4.846 -18.515 1.00 78.12 111 ILE A CA 1
ATOM 939 C C . ILE A 1 111 ? 2.152 4.609 -19.821 1.00 78.12 111 ILE A C 1
ATOM 941 O O . ILE A 1 111 ? 1.087 5.204 -20.016 1.00 78.12 111 ILE A O 1
ATOM 945 N N . PRO A 1 112 ? 2.631 3.748 -20.743 1.00 78.75 112 PRO A N 1
ATOM 946 C CA . PRO A 1 112 ? 1.916 3.489 -21.987 1.00 78.75 112 PRO A CA 1
ATOM 947 C C . PRO A 1 112 ? 0.566 2.815 -21.719 1.00 78.75 112 PRO A C 1
ATOM 949 O O . PRO A 1 112 ? 0.459 1.934 -20.868 1.00 78.75 112 PRO A O 1
ATOM 952 N N . TYR A 1 113 ? -0.452 3.154 -22.518 1.00 74.19 113 TYR A N 1
ATOM 953 C CA . TYR A 1 113 ? -1.765 2.494 -22.457 1.00 74.19 113 TYR A CA 1
ATOM 954 C C . TYR A 1 113 ? -1.672 0.974 -22.661 1.00 74.19 113 TYR A C 1
ATOM 956 O O . TYR A 1 113 ? -2.430 0.214 -22.061 1.00 74.19 113 TYR A O 1
ATOM 964 N N . HIS A 1 114 ? -0.728 0.531 -23.499 1.00 75.12 114 HIS A N 1
ATOM 965 C CA . HIS A 1 114 ? -0.469 -0.876 -23.780 1.00 75.12 114 HIS A CA 1
ATOM 966 C C . HIS A 1 114 ? 1.045 -1.131 -23.892 1.00 75.12 114 HIS A C 1
ATOM 968 O O . HIS A 1 114 ? 1.708 -0.547 -24.746 1.00 75.12 114 HIS A O 1
ATOM 974 N N . ASP A 1 115 ? 1.579 -2.035 -23.066 1.00 76.31 115 ASP A N 1
ATOM 975 C CA . ASP A 1 115 ? 2.937 -2.583 -23.156 1.00 76.31 115 ASP A CA 1
ATOM 976 C C . ASP A 1 115 ? 2.897 -4.113 -23.333 1.00 76.31 115 ASP A C 1
ATOM 978 O O . ASP A 1 115 ? 2.767 -4.883 -22.380 1.00 76.31 115 ASP A O 1
ATOM 982 N N . SER A 1 116 ? 3.069 -4.561 -24.579 1.00 74.88 116 SER A N 1
ATOM 983 C CA . SER A 1 116 ? 3.104 -5.989 -24.938 1.00 74.88 116 SER A CA 1
ATOM 984 C C . SER A 1 116 ? 4.298 -6.769 -24.369 1.00 74.88 116 SER A C 1
ATOM 986 O O . SER A 1 116 ? 4.339 -7.993 -24.480 1.00 74.88 116 SER A O 1
ATOM 988 N N . SER A 1 117 ? 5.270 -6.092 -23.746 1.00 77.06 117 SER A N 1
ATOM 989 C CA . SER A 1 117 ? 6.397 -6.741 -23.075 1.00 77.06 117 SER A CA 1
ATOM 990 C C . SER A 1 117 ? 6.052 -7.271 -21.676 1.00 77.06 117 SER A C 1
ATOM 992 O O . SER A 1 117 ? 6.899 -7.917 -21.048 1.00 77.06 117 SER A O 1
ATOM 994 N N . PHE A 1 118 ? 4.827 -7.024 -21.194 1.00 70.69 118 PHE A N 1
ATOM 995 C CA . PHE A 1 118 ? 4.321 -7.486 -19.904 1.00 70.69 118 PHE A CA 1
ATOM 996 C C . PHE A 1 118 ? 3.245 -8.576 -20.052 1.00 70.69 118 PHE A C 1
ATOM 998 O O . PHE A 1 118 ? 2.512 -8.640 -21.037 1.00 70.69 118 PHE A O 1
ATOM 1005 N N . TYR A 1 119 ? 3.139 -9.451 -19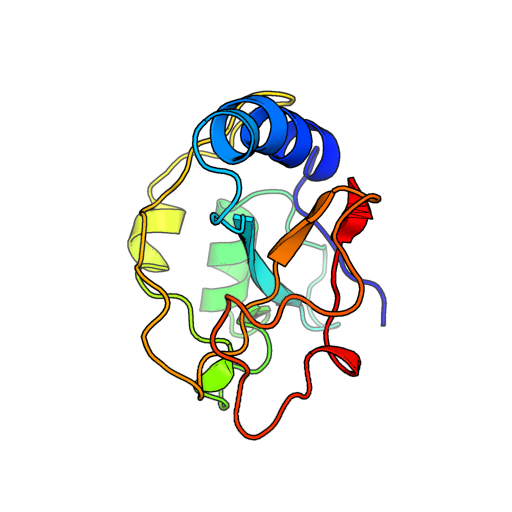.047 1.00 69.25 119 TYR A N 1
ATOM 1006 C CA . TYR A 1 119 ? 2.065 -10.443 -18.987 1.00 69.25 119 TYR A CA 1
ATOM 1007 C C . TYR A 1 119 ? 0.767 -9.786 -18.515 1.00 69.25 119 TYR A C 1
ATOM 1009 O O . TYR A 1 119 ? 0.703 -9.295 -17.392 1.00 69.25 119 TYR A O 1
ATOM 1017 N N . TYR A 1 120 ? -0.281 -9.846 -19.329 1.00 67.94 120 TYR A N 1
ATOM 1018 C CA . TYR A 1 120 ? -1.611 -9.371 -18.950 1.00 67.94 120 TYR A CA 1
ATOM 1019 C C . TYR A 1 120 ? -2.384 -10.426 -18.150 1.00 67.94 120 TYR A C 1
ATOM 1021 O O . TYR A 1 120 ? -2.192 -11.634 -18.336 1.00 67.94 120 TYR A O 1
ATOM 1029 N N . SER A 1 121 ? -3.263 -9.982 -17.250 1.00 66.00 121 SER A N 1
ATOM 1030 C CA . SER A 1 121 ? -4.185 -10.879 -16.551 1.00 66.00 121 SER A CA 1
ATOM 1031 C C . SER A 1 121 ? -5.224 -11.443 -17.530 1.00 66.00 121 SER A C 1
ATOM 1033 O O . SER A 1 121 ? -5.634 -10.793 -18.489 1.00 66.00 121 SER A O 1
ATOM 1035 N N . LEU A 1 122 ? -5.660 -12.688 -17.306 1.00 60.62 122 LEU A N 1
ATOM 1036 C CA . LEU A 1 122 ? -6.660 -13.349 -18.165 1.00 60.62 122 LEU A CA 1
ATOM 1037 C C . LEU A 1 122 ? -8.075 -12.771 -17.990 1.00 60.62 122 LEU A C 1
ATOM 1039 O O . LEU A 1 122 ? -8.942 -12.983 -18.835 1.00 60.62 122 LEU A O 1
ATOM 1043 N N . ARG A 1 123 ? -8.322 -12.085 -16.871 1.00 62.91 123 ARG A N 1
ATOM 1044 C CA . ARG A 1 123 ? -9.578 -11.410 -16.534 1.00 62.91 123 ARG A CA 1
ATOM 1045 C C . ARG A 1 123 ? -9.222 -10.029 -16.014 1.00 62.91 123 ARG A C 1
ATOM 1047 O O . ARG A 1 123 ? -9.181 -9.807 -14.813 1.00 62.91 123 ARG A O 1
ATOM 1054 N N . ASP A 1 124 ? -8.865 -9.140 -16.928 1.00 59.19 124 ASP A N 1
ATOM 1055 C CA . ASP A 1 124 ? -8.383 -7.820 -16.557 1.00 59.19 124 ASP A CA 1
ATOM 1056 C C . ASP A 1 124 ? -9.537 -6.922 -16.089 1.00 59.19 124 ASP A C 1
ATOM 1058 O O . ASP A 1 124 ? -10.175 -6.218 -16.869 1.00 59.19 124 ASP A O 1
ATOM 1062 N N . ASN A 1 125 ? -9.811 -6.969 -14.786 1.00 58.22 125 ASN A N 1
ATOM 1063 C CA . ASN A 1 125 ? -10.688 -6.021 -14.115 1.00 58.22 125 ASN A CA 1
ATOM 1064 C C . ASN A 1 125 ? -9.905 -4.819 -13.581 1.00 58.22 125 ASN A C 1
ATOM 1066 O O . ASN A 1 125 ? -10.428 -4.107 -12.729 1.00 58.22 125 ASN A O 1
ATOM 1070 N N . THR A 1 126 ? -8.675 -4.556 -14.042 1.00 57.72 126 THR A N 1
ATOM 1071 C CA . THR A 1 126 ? -7.889 -3.418 -13.540 1.00 57.72 126 THR A CA 1
ATOM 1072 C C . THR A 1 126 ? -8.577 -2.085 -13.849 1.00 57.72 126 THR A C 1
ATOM 1074 O O . THR A 1 126 ? -8.446 -1.139 -13.088 1.00 57.72 126 THR A O 1
ATOM 1077 N N . VAL A 1 127 ? -9.432 -2.041 -14.880 1.00 53.50 127 VAL A N 1
ATOM 1078 C CA . VAL A 1 127 ? -10.357 -0.923 -15.165 1.00 53.50 127 VAL A CA 1
ATOM 1079 C C . VAL A 1 127 ? -11.454 -0.724 -14.103 1.00 53.50 127 VAL A C 1
ATOM 1081 O O . VAL A 1 127 ? -12.074 0.334 -14.048 1.00 53.50 127 VAL A O 1
ATOM 1084 N N . LEU A 1 128 ? -11.713 -1.734 -13.268 1.00 46.84 128 LEU A N 1
ATOM 1085 C CA . LEU A 1 128 ? -12.669 -1.715 -12.154 1.00 46.84 128 LEU A CA 1
ATOM 1086 C C . LEU A 1 128 ? -11.989 -1.485 -10.794 1.00 46.84 128 LEU A C 1
ATOM 1088 O O . LEU A 1 128 ? -12.681 -1.385 -9.780 1.00 46.84 128 LEU A O 1
ATOM 1092 N N . VAL A 1 129 ? -10.655 -1.404 -10.749 1.00 57.69 129 VAL A N 1
ATOM 1093 C CA . VAL A 1 129 ? -9.885 -1.097 -9.537 1.00 57.69 129 VAL A CA 1
ATOM 1094 C C . VAL A 1 129 ? -9.021 0.146 -9.721 1.00 57.69 129 VAL A C 1
ATOM 1096 O O . VAL A 1 129 ? -8.649 0.543 -10.815 1.00 57.69 129 VAL A O 1
ATOM 1099 N N . SER A 1 130 ? -8.729 0.809 -8.609 1.00 60.62 130 SER A N 1
ATOM 1100 C CA . SER A 1 130 ? -8.031 2.093 -8.604 1.00 60.62 130 SER A CA 1
ATOM 1101 C C . SER A 1 130 ? -6.561 1.960 -9.016 1.00 60.62 130 SER A C 1
ATOM 1103 O O . SER A 1 130 ? -5.805 1.219 -8.383 1.00 60.62 130 SER A O 1
ATOM 1105 N N . VAL A 1 131 ? -6.159 2.739 -10.022 1.00 65.25 131 VAL A N 1
ATOM 1106 C CA . VAL A 1 131 ? -4.762 3.087 -10.324 1.00 65.25 131 VAL A CA 1
ATOM 1107 C C . VAL A 1 131 ? -4.517 4.496 -9.795 1.00 65.25 131 VAL A C 1
ATOM 1109 O O . VAL A 1 131 ? -5.334 5.391 -10.021 1.00 65.25 131 VAL A O 1
ATOM 1112 N N . VAL A 1 132 ? -3.418 4.694 -9.067 1.00 72.56 132 VAL A N 1
ATOM 1113 C CA . VAL A 1 132 ? -3.009 6.030 -8.614 1.00 72.56 132 VAL A CA 1
ATOM 1114 C C . VAL A 1 132 ? -1.871 6.514 -9.496 1.00 72.56 132 VAL A C 1
ATOM 1116 O O . VAL A 1 132 ? -0.826 5.870 -9.577 1.00 72.56 132 VAL A O 1
ATOM 1119 N N . PHE A 1 133 ? -2.088 7.661 -10.125 1.00 69.69 133 PHE A N 1
ATOM 1120 C CA . PHE A 1 133 ? -1.085 8.369 -10.904 1.00 69.69 133 PHE A CA 1
ATOM 1121 C C . PHE A 1 133 ? -0.371 9.385 -10.005 1.00 69.69 133 PHE A C 1
ATOM 1123 O O . PHE A 1 133 ? -1.045 10.133 -9.292 1.00 69.69 133 PHE A O 1
ATOM 1130 N N . LEU A 1 134 ? 0.966 9.367 -10.011 1.00 69.50 134 LEU A N 1
ATOM 1131 C CA . LEU A 1 134 ? 1.828 10.340 -9.321 1.00 69.50 134 LEU A CA 1
ATOM 1132 C C . LEU A 1 134 ? 2.407 11.386 -10.272 1.00 69.50 134 LEU A C 1
ATOM 1134 O O . LEU A 1 134 ? 2.597 11.057 -11.468 1.00 69.50 134 LEU A O 1
#

Foldseek 3Di:
DDFDDAPQRVQQVVLCCVVPCVVPVPDWAFDWGKDFAPPDPDDDNFLVSVVVCVVVVRMDTVPNVQCQADDPDPVVVSVDGDDDGSDDDDPDDDDPDDLSHQTATEDEPPDDPDDPVDDHRPDPPNVVPDYHYD

pLDDT: mean 83.43, std 11.24, range [45.47, 95.5]

Organism: NCBI:txid310955